Protein AF-A0A7H1MKF9-F1 (afdb_monomer_lite)

Structure (mmCIF, N/CA/C/O backbone):
data_AF-A0A7H1MKF9-F1
#
_entry.id   AF-A0A7H1MKF9-F1
#
loop_
_atom_site.group_PDB
_atom_site.id
_atom_site.type_symbol
_atom_site.label_atom_id
_atom_site.label_alt_id
_atom_site.label_comp_id
_atom_site.label_asym_id
_atom_site.label_entity_id
_atom_site.label_seq_id
_atom_site.pdbx_PDB_ins_code
_atom_site.Cartn_x
_atom_site.Cartn_y
_atom_site.Cartn_z
_atom_site.occupancy
_atom_site.B_iso_or_equiv
_atom_site.auth_seq_id
_atom_site.auth_comp_id
_atom_site.auth_asym_id
_atom_site.auth_atom_id
_atom_site.pdbx_PDB_model_num
ATOM 1 N N . MET A 1 1 ? -8.229 14.427 4.563 1.00 58.03 1 MET A N 1
ATOM 2 C CA . MET A 1 1 ? -7.253 13.467 4.015 1.00 58.03 1 MET A CA 1
ATOM 3 C C . MET A 1 1 ? -6.791 12.467 5.075 1.00 58.03 1 MET A C 1
ATOM 5 O O . MET A 1 1 ? -6.935 11.287 4.810 1.00 58.03 1 MET A O 1
ATOM 9 N N . ASP A 1 2 ? -6.384 12.855 6.293 1.00 61.84 2 ASP A N 1
ATOM 10 C CA . ASP A 1 2 ? -6.036 11.850 7.330 1.00 61.84 2 ASP A CA 1
ATOM 11 C C . ASP A 1 2 ? -7.228 11.053 7.895 1.00 61.84 2 ASP A C 1
ATOM 13 O O . ASP A 1 2 ? -7.091 9.873 8.207 1.00 61.84 2 ASP A O 1
ATOM 17 N N . GLY A 1 3 ? -8.418 11.659 7.989 1.00 67.69 3 GLY A N 1
ATOM 18 C CA . GLY A 1 3 ? -9.612 10.983 8.523 1.00 67.69 3 GLY A CA 1
ATOM 19 C C . GLY A 1 3 ? -10.074 9.776 7.696 1.00 67.69 3 GLY A C 1
ATOM 20 O O . GLY A 1 3 ? -10.464 8.759 8.267 1.00 67.69 3 GLY A O 1
ATOM 21 N N . ASP A 1 4 ? -9.972 9.858 6.366 1.00 77.69 4 ASP A N 1
ATOM 22 C CA . ASP A 1 4 ? -10.365 8.768 5.463 1.00 77.69 4 ASP A CA 1
ATOM 23 C C . ASP A 1 4 ? -9.385 7.592 5.545 1.00 77.69 4 ASP A C 1
ATOM 25 O O . ASP A 1 4 ? -9.802 6.436 5.545 1.00 77.69 4 ASP A O 1
ATOM 29 N N . LYS A 1 5 ? -8.087 7.885 5.710 1.00 77.69 5 LYS A N 1
ATOM 30 C CA . LYS A 1 5 ? -7.042 6.879 5.931 1.00 77.69 5 LYS A CA 1
ATOM 31 C C . LYS A 1 5 ? -7.267 6.122 7.238 1.00 77.69 5 LYS A C 1
ATOM 33 O O . LYS A 1 5 ? -7.251 4.897 7.241 1.00 77.69 5 LYS A O 1
ATOM 38 N N . VAL A 1 6 ? -7.512 6.834 8.340 1.00 78.94 6 VAL A N 1
ATOM 39 C CA . VAL A 1 6 ? -7.774 6.209 9.650 1.00 78.94 6 VAL A CA 1
ATOM 40 C C . VAL A 1 6 ? -8.997 5.305 9.581 1.00 78.94 6 VAL A C 1
ATOM 42 O O . VAL A 1 6 ? -8.932 4.155 10.006 1.00 78.94 6 VAL A O 1
ATOM 45 N N . LYS A 1 7 ? -10.090 5.802 8.996 1.00 81.88 7 LYS A N 1
ATOM 46 C CA . LYS A 1 7 ? -11.311 5.017 8.832 1.00 81.88 7 LYS A CA 1
ATOM 47 C C . LYS A 1 7 ? -11.064 3.759 7.995 1.00 81.88 7 LYS A C 1
ATOM 49 O O . LYS A 1 7 ? -11.445 2.680 8.420 1.00 81.88 7 LYS A O 1
ATOM 54 N N . PHE A 1 8 ? -10.365 3.882 6.866 1.00 83.81 8 PHE A N 1
ATOM 55 C CA . PHE A 1 8 ? -10.012 2.746 6.014 1.00 83.81 8 PHE A CA 1
ATOM 56 C C . PHE A 1 8 ? -9.181 1.683 6.749 1.00 83.81 8 PHE A C 1
ATOM 58 O O . PHE A 1 8 ? -9.443 0.492 6.602 1.00 83.81 8 PHE A O 1
ATOM 65 N N . LEU A 1 9 ? -8.190 2.096 7.546 1.00 83.31 9 LEU A N 1
ATOM 66 C CA . LEU A 1 9 ? -7.346 1.167 8.303 1.00 83.31 9 LEU A CA 1
ATOM 67 C C . LEU A 1 9 ? -8.145 0.419 9.381 1.00 83.31 9 LEU A C 1
ATOM 69 O O . LEU A 1 9 ? -7.907 -0.766 9.595 1.00 83.31 9 LEU A O 1
ATOM 73 N N . ILE A 1 10 ? -9.104 1.082 10.028 1.00 83.00 10 ILE A N 1
ATOM 74 C CA . ILE A 1 10 ? -9.969 0.454 11.035 1.00 83.00 10 ILE A CA 1
ATOM 75 C C . ILE A 1 10 ? -10.995 -0.474 10.377 1.00 83.00 10 ILE A C 1
ATOM 77 O O . ILE A 1 10 ? -11.168 -1.601 10.827 1.00 83.00 10 ILE A O 1
ATOM 81 N N . ASP A 1 11 ? -11.624 -0.038 9.282 1.00 85.12 11 ASP A N 1
ATOM 82 C CA . ASP A 1 11 ? -12.619 -0.827 8.540 1.00 85.12 11 ASP A CA 1
ATOM 83 C C . ASP A 1 11 ? -12.030 -2.142 7.977 1.00 85.12 11 ASP A C 1
ATOM 85 O O . ASP A 1 11 ? -12.782 -3.061 7.660 1.00 85.12 11 ASP A O 1
ATOM 89 N N . ASN A 1 12 ? -10.699 -2.244 7.859 1.00 83.12 12 ASN A N 1
ATOM 90 C CA . ASN A 1 12 ? -9.979 -3.435 7.394 1.00 83.12 12 ASN A CA 1
ATOM 91 C C . ASN A 1 12 ? -9.155 -4.131 8.499 1.00 83.12 12 ASN A C 1
ATOM 93 O O . ASN A 1 12 ? -8.211 -4.854 8.180 1.00 83.12 12 ASN A O 1
ATOM 97 N N . ASP A 1 13 ? -9.478 -3.903 9.779 1.00 77.19 13 ASP A N 1
ATOM 98 C CA . ASP A 1 13 ? -8.833 -4.541 10.945 1.00 77.19 13 ASP A CA 1
ATOM 99 C C . ASP A 1 13 ? -7.300 -4.335 11.034 1.00 77.19 13 ASP A C 1
ATOM 101 O O . ASP A 1 13 ? -6.576 -5.111 11.662 1.00 77.19 13 ASP A O 1
ATOM 105 N N . LEU A 1 14 ? -6.765 -3.274 10.418 1.00 80.19 14 LEU A N 1
ATOM 106 C CA . LEU A 1 14 ? -5.336 -2.934 10.484 1.00 80.19 14 LEU A CA 1
ATOM 107 C C . LEU A 1 14 ? -4.993 -2.066 11.696 1.00 80.19 14 LEU A C 1
ATOM 109 O O . LEU A 1 14 ? -3.852 -2.084 12.164 1.00 80.19 14 LEU A O 1
ATOM 113 N N . LEU A 1 15 ? -5.968 -1.299 12.186 1.00 80.56 15 LEU A N 1
ATOM 114 C CA . LEU A 1 15 ? -5.868 -0.465 13.378 1.00 80.56 15 LEU A CA 1
ATOM 115 C C . LEU A 1 15 ? -7.077 -0.682 14.279 1.00 80.56 15 LEU A C 1
ATOM 117 O O . LEU A 1 15 ? -8.204 -0.810 13.811 1.00 80.56 15 LEU A O 1
ATOM 121 N N . ASP A 1 16 ? -6.837 -0.645 15.584 1.00 75.19 16 ASP A N 1
ATOM 122 C CA . ASP A 1 16 ? -7.892 -0.764 16.580 1.00 75.19 16 ASP A CA 1
ATOM 123 C C . ASP A 1 16 ? -8.314 0.630 17.051 1.00 75.19 16 ASP A C 1
ATOM 125 O O . ASP A 1 16 ? -7.500 1.389 17.590 1.00 75.19 16 ASP A O 1
ATOM 129 N N . LEU A 1 17 ? -9.588 0.982 16.862 1.00 69.38 17 LEU A N 1
ATOM 130 C CA . LEU A 1 17 ? -10.151 2.293 17.224 1.00 69.38 17 LEU A CA 1
ATOM 131 C C . LEU A 1 17 ? -9.966 2.585 18.728 1.00 69.38 17 LEU A C 1
ATOM 133 O O . LEU A 1 17 ? -9.794 3.735 19.130 1.00 69.38 17 LEU A O 1
ATOM 137 N N . SER A 1 18 ? -9.900 1.528 19.542 1.00 69.88 18 SER A N 1
ATOM 138 C CA . SER A 1 18 ? -9.664 1.561 20.990 1.00 69.88 18 SER A CA 1
ATOM 139 C C . SER A 1 18 ? -8.262 2.047 21.374 1.00 69.88 18 SER A C 1
ATOM 141 O O . SER A 1 18 ? -8.064 2.556 22.475 1.00 69.88 18 SER A O 1
ATOM 143 N N . ASN A 1 19 ? -7.286 1.855 20.483 1.00 63.22 19 ASN A N 1
ATOM 144 C CA . ASN A 1 19 ? -5.860 2.066 20.737 1.00 63.22 19 ASN A CA 1
ATOM 145 C C . ASN A 1 19 ? -5.192 2.907 19.632 1.00 63.22 19 ASN A C 1
ATOM 147 O O . ASN A 1 19 ? -3.968 2.931 19.510 1.00 63.22 19 ASN A O 1
ATOM 151 N N . THR A 1 20 ? -5.995 3.585 18.803 1.00 64.69 20 THR A N 1
ATOM 152 C CA . THR A 1 20 ? -5.498 4.367 17.670 1.00 64.69 20 THR A CA 1
ATOM 153 C C . THR A 1 20 ? -4.786 5.616 18.181 1.00 64.69 20 THR A C 1
ATOM 155 O O . THR A 1 20 ? -5.407 6.608 18.561 1.00 64.69 20 THR A O 1
ATOM 158 N N . ILE A 1 21 ? -3.458 5.577 18.163 1.00 70.31 21 ILE A N 1
ATOM 159 C CA . ILE A 1 21 ? -2.595 6.741 18.367 1.00 70.31 21 ILE A CA 1
ATOM 160 C C . ILE A 1 21 ? -2.208 7.255 16.976 1.00 70.31 21 ILE A C 1
ATOM 162 O O . ILE A 1 21 ? -1.935 6.460 16.080 1.00 70.31 21 ILE A O 1
ATOM 166 N N . LEU A 1 22 ? -2.139 8.576 16.772 1.00 70.12 22 LEU A N 1
ATOM 167 C CA . LEU A 1 22 ? -1.675 9.172 15.502 1.00 70.12 22 LEU A CA 1
ATOM 168 C C . LEU A 1 22 ? -0.331 8.594 15.021 1.00 70.12 22 LEU A C 1
ATOM 170 O O . LEU A 1 22 ? -0.066 8.551 13.825 1.00 70.12 22 LEU A O 1
ATOM 174 N N . ASP A 1 23 ? 0.501 8.128 15.950 1.00 71.62 23 ASP A N 1
ATOM 175 C CA . ASP A 1 23 ? 1.775 7.470 15.673 1.00 71.62 23 ASP A CA 1
ATOM 176 C C . ASP A 1 23 ? 1.619 6.074 15.045 1.00 71.62 23 ASP A C 1
ATOM 178 O O . ASP A 1 23 ? 2.392 5.710 14.168 1.00 71.62 23 ASP A O 1
ATOM 182 N N . GLU A 1 24 ? 0.582 5.315 15.411 1.00 75.50 24 GLU A N 1
ATOM 183 C CA . GLU A 1 24 ? 0.256 4.032 14.769 1.00 75.50 24 GLU A CA 1
ATOM 184 C C . GLU A 1 24 ? -0.207 4.247 13.323 1.00 75.50 24 GLU A C 1
ATOM 186 O O . GLU A 1 24 ? 0.182 3.503 12.430 1.00 75.50 24 GLU A O 1
ATOM 191 N N . VAL A 1 25 ? -0.966 5.317 13.061 1.00 77.12 25 VAL A N 1
ATOM 192 C CA . VAL A 1 25 ? -1.424 5.675 11.704 1.00 77.12 25 VAL A CA 1
ATOM 193 C C . 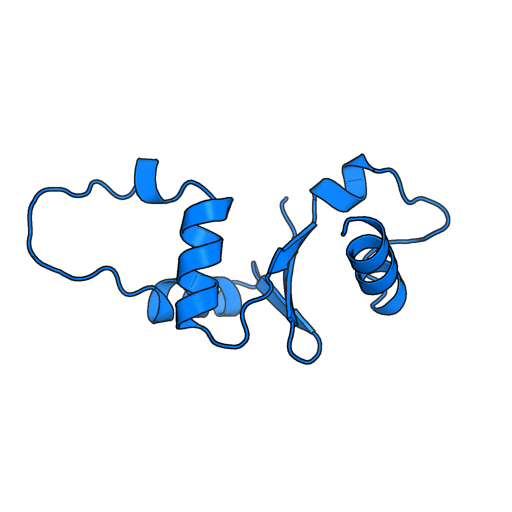VAL A 1 25 ? -0.245 5.993 10.780 1.00 77.12 25 VAL A C 1
ATOM 195 O O . VAL A 1 25 ? -0.292 5.683 9.590 1.00 77.12 25 VAL A O 1
ATOM 198 N N . LYS A 1 26 ? 0.835 6.574 11.319 1.00 76.12 26 LYS A N 1
ATOM 199 C CA . LYS A 1 26 ? 2.073 6.852 10.572 1.00 76.12 26 LYS A CA 1
ATOM 200 C C . LYS A 1 26 ? 2.867 5.594 10.218 1.00 76.12 26 LYS A C 1
ATOM 202 O O . LYS A 1 26 ? 3.706 5.652 9.327 1.00 76.12 26 LYS A O 1
ATOM 207 N N . LYS A 1 27 ? 2.607 4.460 10.877 1.00 80.12 27 LYS A N 1
ATOM 208 C CA . LYS A 1 27 ? 3.234 3.175 10.529 1.00 80.12 27 LYS A CA 1
ATOM 209 C C . LYS A 1 27 ? 2.622 2.539 9.288 1.00 80.12 27 LYS A C 1
ATOM 211 O O . LYS A 1 27 ? 3.146 1.543 8.809 1.00 80.12 27 LYS A O 1
ATOM 216 N N . PHE A 1 28 ? 1.526 3.078 8.771 1.00 83.25 28 PHE A N 1
ATOM 217 C CA . PHE A 1 28 ? 0.911 2.580 7.552 1.00 83.25 28 PHE A CA 1
ATOM 218 C C . PHE A 1 28 ? 1.022 3.625 6.458 1.00 83.25 28 PHE A C 1
ATOM 220 O O . PHE A 1 28 ? 0.602 4.762 6.660 1.00 83.25 28 PHE A O 1
ATOM 227 N N . ASP A 1 29 ? 1.497 3.229 5.285 1.00 83.88 29 ASP A N 1
ATOM 228 C CA . ASP A 1 29 ? 1.375 4.030 4.070 1.00 83.88 29 ASP A CA 1
ATOM 229 C C . ASP A 1 29 ? 0.234 3.463 3.238 1.00 83.88 29 ASP A C 1
ATOM 231 O O . ASP A 1 29 ? 0.129 2.252 3.049 1.00 83.88 29 ASP A O 1
ATOM 235 N N . VAL A 1 30 ? -0.654 4.343 2.787 1.00 85.44 30 VAL A N 1
ATOM 236 C CA . VAL A 1 30 ? -1.783 3.985 1.928 1.00 85.44 30 VAL A CA 1
ATOM 237 C C . VAL A 1 30 ? -1.565 4.720 0.621 1.00 85.44 30 VAL A C 1
ATOM 239 O O . VAL A 1 30 ? -1.531 5.951 0.616 1.00 85.44 30 VAL A O 1
ATOM 242 N N . PHE A 1 31 ? -1.387 3.964 -0.453 1.00 85.31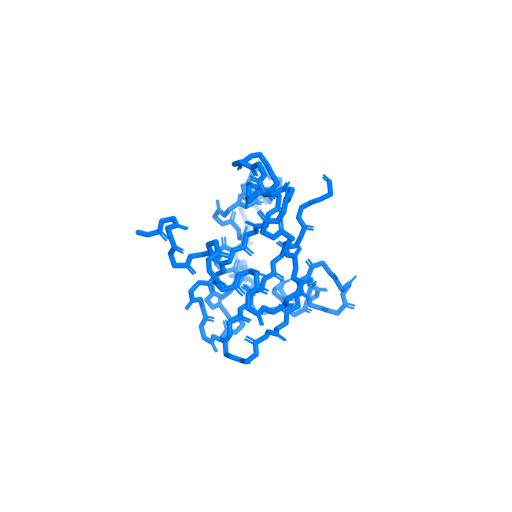 31 PHE A N 1
ATOM 243 C CA . PHE A 1 31 ? -1.095 4.500 -1.775 1.00 85.31 31 PHE A CA 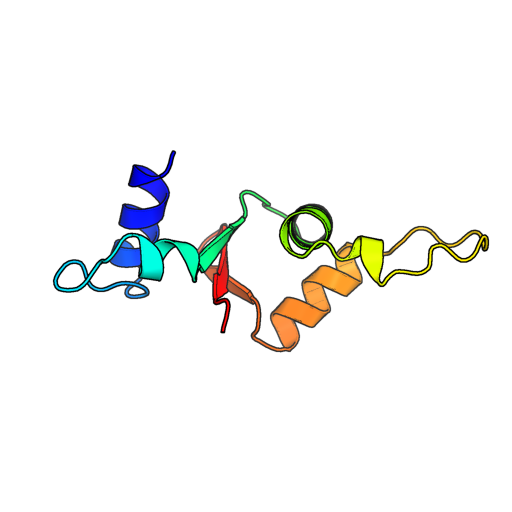1
ATOM 244 C C . PHE A 1 31 ? -2.388 4.701 -2.553 1.00 85.31 31 PHE A C 1
ATOM 246 O O . PHE A 1 31 ? -3.304 3.877 -2.480 1.00 85.31 31 PHE A O 1
ATOM 253 N N . ALA A 1 32 ? -2.456 5.793 -3.312 1.00 78.81 32 ALA A N 1
ATOM 254 C CA . ALA A 1 32 ? -3.601 6.084 -4.174 1.00 78.81 32 ALA A CA 1
ATOM 255 C C . ALA A 1 32 ? -3.518 5.348 -5.524 1.00 78.81 32 ALA A C 1
ATOM 257 O O . ALA A 1 32 ? -4.433 5.433 -6.343 1.00 78.81 32 ALA A O 1
ATOM 258 N N . SER A 1 33 ? -2.421 4.632 -5.765 1.00 82.50 33 SER A N 1
ATOM 259 C CA . SER A 1 33 ? -2.131 3.973 -7.029 1.00 82.50 33 SER A CA 1
ATOM 260 C C . SER A 1 33 ? -3.126 2.859 -7.342 1.00 82.50 33 SER A C 1
ATOM 262 O O . SER A 1 33 ? -3.411 2.000 -6.512 1.00 82.50 33 SER A O 1
ATOM 264 N N . HIS A 1 34 ? -3.578 2.803 -8.594 1.00 80.69 34 HIS A N 1
ATOM 265 C CA . HIS A 1 34 ? -4.467 1.739 -9.077 1.00 80.69 34 HIS A CA 1
ATOM 266 C C . HIS A 1 34 ? -3.735 0.652 -9.877 1.00 80.69 34 HIS A C 1
ATOM 268 O O . HIS A 1 34 ? -4.298 -0.404 -10.166 1.00 80.69 34 HIS A O 1
ATOM 274 N N . ASN A 1 35 ? -2.471 0.882 -10.236 1.00 85.25 35 ASN A N 1
ATOM 275 C CA . ASN A 1 35 ? -1.637 -0.056 -10.981 1.00 85.25 35 ASN A CA 1
ATOM 276 C C . ASN A 1 35 ? -0.224 -0.127 -10.378 1.00 85.25 35 ASN A C 1
ATOM 278 O O . ASN A 1 35 ? 0.173 0.733 -9.595 1.00 85.25 35 ASN A O 1
ATOM 282 N N . LEU A 1 36 ? 0.522 -1.173 -10.742 1.00 86.50 36 LEU A N 1
ATOM 283 C CA . LEU A 1 36 ? 1.851 -1.450 -10.187 1.00 86.50 36 LEU A CA 1
ATOM 284 C C . LEU A 1 36 ? 2.904 -0.404 -10.570 1.00 86.50 36 LEU A C 1
ATOM 286 O O . LEU A 1 36 ? 3.792 -0.125 -9.778 1.00 86.50 36 LEU A O 1
ATOM 290 N N . ASN A 1 37 ? 2.807 0.193 -11.757 1.00 86.62 37 ASN A N 1
ATOM 291 C CA . ASN A 1 37 ? 3.779 1.190 -12.205 1.00 86.62 37 ASN A CA 1
ATOM 292 C C . ASN A 1 37 ? 3.652 2.485 -11.379 1.00 86.62 37 ASN A C 1
ATOM 294 O O . ASN A 1 37 ? 4.641 3.007 -10.872 1.00 86.62 37 ASN A O 1
ATOM 298 N N . ASP A 1 38 ? 2.423 2.954 -11.158 1.00 87.19 38 ASP A N 1
ATOM 299 C CA . ASP A 1 38 ? 2.152 4.117 -10.309 1.00 87.19 38 ASP A CA 1
ATOM 300 C C . ASP A 1 38 ? 2.467 3.830 -8.837 1.00 87.19 38 ASP A C 1
ATOM 302 O O . ASP A 1 38 ? 3.044 4.684 -8.167 1.00 87.19 38 ASP A O 1
ATOM 306 N N . LEU A 1 39 ? 2.199 2.605 -8.366 1.00 86.69 39 LEU A N 1
ATOM 307 C CA . LEU A 1 39 ? 2.619 2.159 -7.036 1.00 86.69 39 LEU A CA 1
ATOM 308 C C . LEU A 1 39 ? 4.137 2.232 -6.891 1.00 86.69 39 LEU A C 1
ATOM 310 O O . LEU A 1 39 ? 4.633 2.738 -5.891 1.00 86.69 39 LEU A O 1
ATOM 314 N N . GLY A 1 40 ? 4.880 1.776 -7.898 1.00 85.88 40 GLY A N 1
ATOM 315 C CA . GLY A 1 40 ? 6.336 1.842 -7.900 1.00 85.88 40 GLY A CA 1
ATOM 316 C C . GLY A 1 40 ? 6.851 3.271 -7.787 1.00 85.88 40 GLY A C 1
ATOM 317 O O . GLY A 1 40 ? 7.777 3.520 -7.021 1.00 85.88 40 GLY A O 1
ATOM 318 N N . LYS A 1 41 ? 6.223 4.223 -8.484 1.00 84.44 41 LYS A N 1
ATOM 319 C CA . LYS A 1 41 ? 6.565 5.648 -8.371 1.00 84.44 41 LYS A CA 1
ATOM 320 C C . LYS A 1 41 ? 6.276 6.190 -6.974 1.00 84.44 41 LYS A C 1
ATOM 322 O O . LYS A 1 41 ? 7.164 6.777 -6.365 1.00 84.44 41 LYS A O 1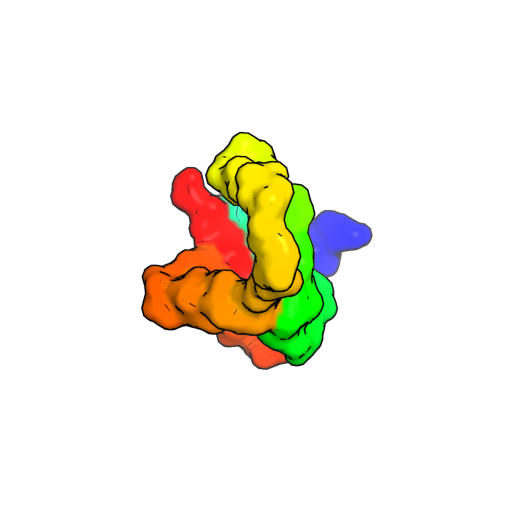
ATOM 327 N N . GLU A 1 42 ? 5.076 5.946 -6.443 1.00 85.12 42 GLU A N 1
ATOM 328 C CA . GLU A 1 42 ? 4.708 6.410 -5.099 1.00 85.12 42 GLU A CA 1
ATOM 329 C C . GLU A 1 42 ? 5.587 5.789 -4.008 1.00 85.12 42 GLU A C 1
ATOM 331 O O . GLU A 1 42 ? 5.878 6.449 -3.011 1.00 85.12 42 GLU A O 1
ATOM 336 N N . LEU A 1 43 ? 6.026 4.541 -4.186 1.00 83.12 43 LEU A N 1
ATOM 337 C CA . LEU A 1 43 ? 6.968 3.886 -3.286 1.00 83.12 43 LEU A CA 1
ATOM 338 C C . LEU A 1 43 ? 8.344 4.534 -3.344 1.00 83.12 43 LEU A C 1
ATOM 340 O O . LEU A 1 43 ? 8.928 4.790 -2.298 1.00 83.12 43 LEU A O 1
ATOM 344 N N . VAL A 1 44 ? 8.863 4.815 -4.538 1.00 79.88 44 VAL A N 1
ATOM 345 C CA . VAL A 1 44 ? 10.146 5.509 -4.687 1.00 79.88 44 VAL A CA 1
ATOM 346 C C . VAL A 1 44 ? 10.092 6.887 -4.019 1.00 79.88 44 VAL A C 1
ATOM 348 O O . VAL A 1 44 ? 11.011 7.225 -3.268 1.00 79.88 44 VAL A O 1
ATOM 351 N N . ASP A 1 45 ? 8.993 7.624 -4.205 1.00 77.75 45 ASP A N 1
ATOM 352 C CA . ASP A 1 45 ? 8.771 8.935 -3.588 1.00 77.75 45 ASP A CA 1
ATOM 353 C C . ASP A 1 45 ? 8.595 8.855 -2.057 1.00 77.75 45 ASP A C 1
ATOM 355 O O . ASP A 1 45 ? 9.172 9.668 -1.336 1.00 77.75 45 ASP A O 1
ATOM 359 N N . ASN A 1 46 ? 7.845 7.873 -1.532 1.00 73.31 46 ASN A N 1
ATOM 360 C CA . ASN A 1 46 ? 7.618 7.716 -0.082 1.00 73.31 46 ASN A CA 1
ATOM 361 C C . ASN A 1 46 ? 8.828 7.149 0.668 1.00 73.31 46 ASN A C 1
ATOM 363 O O . ASN A 1 46 ? 9.085 7.528 1.807 1.00 73.31 46 ASN A O 1
ATOM 367 N N . ILE A 1 47 ? 9.551 6.208 0.062 1.00 68.56 47 ILE A N 1
ATOM 368 C CA . ILE A 1 47 ? 10.679 5.509 0.694 1.00 68.56 47 ILE A CA 1
ATOM 369 C C . ILE A 1 47 ? 11.964 6.339 0.572 1.00 68.56 47 ILE A C 1
ATOM 371 O O . ILE A 1 47 ? 12.930 6.091 1.289 1.00 68.56 47 ILE A O 1
ATOM 375 N N . GLY A 1 48 ? 11.985 7.351 -0.303 1.00 56.97 48 GLY A N 1
ATOM 376 C CA . GLY A 1 48 ? 13.206 8.086 -0.631 1.00 56.97 48 GLY A CA 1
ATOM 377 C C . GLY A 1 48 ? 14.193 7.229 -1.429 1.00 56.97 48 GLY A C 1
ATOM 378 O O . GLY A 1 48 ? 15.400 7.468 -1.381 1.00 56.97 48 GLY A O 1
ATOM 379 N N . GLY A 1 49 ? 13.690 6.229 -2.164 1.00 49.00 49 GLY A N 1
ATOM 380 C CA . GLY A 1 49 ? 14.486 5.195 -2.836 1.00 49.00 49 GLY A CA 1
ATOM 381 C C . GLY A 1 49 ? 15.470 5.727 -3.881 1.00 49.00 49 GLY A C 1
ATOM 382 O O . GLY A 1 49 ? 16.416 5.037 -4.244 1.00 49.00 49 GLY A O 1
ATOM 383 N N . LEU A 1 50 ? 15.322 6.980 -4.316 1.00 50.62 50 LEU A N 1
ATOM 384 C CA . LEU A 1 50 ? 16.289 7.629 -5.201 1.00 50.62 50 LEU A CA 1
ATOM 385 C C . LEU A 1 50 ? 17.618 8.003 -4.522 1.00 50.62 50 LEU A C 1
ATOM 387 O O . LEU A 1 50 ? 18.581 8.268 -5.231 1.00 50.62 50 LEU A O 1
ATOM 391 N N . SER A 1 51 ? 17.714 8.018 -3.185 1.00 46.12 51 SER A N 1
ATOM 392 C CA . SER A 1 51 ? 18.988 8.338 -2.519 1.00 46.12 51 SER A CA 1
ATOM 393 C C . SER A 1 51 ? 19.970 7.155 -2.457 1.00 46.12 51 SER A C 1
ATOM 395 O O . SER A 1 51 ? 21.159 7.391 -2.249 1.00 46.12 51 SER A O 1
ATOM 397 N N . GLU A 1 52 ? 19.498 5.913 -2.637 1.00 43.75 52 GLU A N 1
ATOM 398 C CA . GLU A 1 52 ? 20.333 4.697 -2.747 1.00 43.75 52 GLU A CA 1
ATOM 399 C C . GLU A 1 52 ? 20.349 4.099 -4.160 1.00 43.75 52 GLU A C 1
ATOM 401 O O . GLU A 1 52 ? 21.255 3.335 -4.495 1.00 43.75 52 GLU A O 1
ATOM 406 N N . LEU A 1 53 ? 19.404 4.483 -5.025 1.00 50.38 53 LEU A N 1
ATOM 407 C CA . LEU A 1 53 ? 19.538 4.283 -6.463 1.00 50.38 53 LEU A CA 1
ATOM 408 C C . LEU A 1 53 ? 20.588 5.268 -6.956 1.00 50.38 53 LEU A C 1
ATOM 410 O O . LEU A 1 53 ? 20.283 6.384 -7.373 1.00 50.38 53 LEU A O 1
ATOM 414 N N . VAL A 1 54 ? 21.849 4.857 -6.863 1.00 44.53 54 VAL A N 1
ATOM 415 C CA . VAL A 1 54 ? 22.937 5.490 -7.590 1.00 44.53 54 VAL A CA 1
ATOM 416 C C . VAL A 1 54 ? 22.501 5.523 -9.056 1.00 44.53 54 VAL A C 1
ATOM 418 O O . VAL A 1 54 ? 22.588 4.525 -9.764 1.00 44.53 54 VAL A O 1
ATOM 421 N N . LEU A 1 55 ? 21.985 6.669 -9.508 1.00 49.00 55 LEU A N 1
ATOM 422 C CA . LEU A 1 55 ? 21.799 6.984 -10.920 1.00 49.00 55 LEU A CA 1
ATOM 423 C C . LEU A 1 55 ? 23.200 7.192 -11.504 1.00 49.00 55 LEU A C 1
ATOM 425 O O . LEU A 1 55 ? 23.605 8.298 -11.859 1.00 49.00 55 LEU A O 1
ATOM 429 N N . GLU A 1 56 ? 23.991 6.123 -11.517 1.00 44.03 56 GLU A N 1
ATOM 430 C CA . GLU A 1 56 ? 25.294 6.055 -12.151 1.00 44.03 56 GLU A CA 1
ATOM 431 C C . GLU A 1 56 ? 25.045 6.018 -13.658 1.00 44.03 56 GLU A C 1
ATOM 433 O O . GLU A 1 56 ? 25.066 4.959 -14.264 1.00 44.03 56 GLU A O 1
ATOM 438 N N . ASN A 1 57 ? 24.714 7.182 -14.233 1.00 48.97 57 ASN A N 1
ATOM 439 C CA . ASN A 1 57 ? 24.876 7.565 -15.641 1.00 48.97 57 ASN A CA 1
ATOM 440 C C . ASN A 1 57 ? 24.978 6.403 -16.658 1.00 48.97 57 ASN A C 1
ATOM 442 O O . ASN A 1 57 ? 25.952 6.327 -17.400 1.00 48.97 57 ASN A O 1
ATOM 446 N N . ASN A 1 58 ? 23.975 5.523 -16.713 1.00 46.59 58 ASN A N 1
ATOM 447 C CA . ASN A 1 58 ? 23.845 4.461 -17.709 1.00 46.59 58 ASN A CA 1
ATOM 448 C C . ASN A 1 58 ? 22.350 4.174 -17.933 1.00 46.59 58 ASN A C 1
ATOM 450 O O . ASN A 1 58 ? 21.733 3.415 -17.202 1.00 46.59 58 ASN A O 1
ATOM 454 N N . GLU A 1 59 ? 21.786 4.905 -18.894 1.00 51.53 59 GLU A N 1
ATOM 455 C CA . GLU A 1 59 ? 20.719 4.593 -19.870 1.00 51.53 59 GLU A CA 1
ATOM 456 C C . GLU A 1 59 ? 19.712 3.420 -19.691 1.00 51.53 59 GLU A C 1
ATOM 458 O O . GLU A 1 59 ? 19.180 2.950 -20.694 1.00 51.53 59 GLU A O 1
ATOM 463 N N . GLU A 1 60 ? 19.336 2.983 -18.487 1.00 54.56 60 GLU A N 1
ATOM 464 C CA . GLU A 1 60 ? 18.161 2.111 -18.293 1.00 54.56 60 GLU A CA 1
ATOM 465 C C . GLU A 1 60 ? 17.056 2.837 -17.508 1.00 54.56 60 GLU A C 1
ATOM 467 O O . GLU A 1 60 ? 17.264 3.315 -16.391 1.00 54.56 60 GLU A O 1
ATOM 472 N N . GLU A 1 61 ? 15.866 2.960 -18.114 1.00 66.56 61 GLU A N 1
ATOM 473 C CA . GLU A 1 61 ? 14.662 3.436 -17.424 1.00 66.56 61 GLU A CA 1
ATOM 474 C C . GLU A 1 61 ? 14.404 2.549 -16.201 1.00 66.56 61 GLU A C 1
ATOM 476 O O . GLU A 1 61 ? 14.298 1.328 -16.319 1.00 66.56 61 GLU A O 1
ATOM 481 N N . PHE A 1 62 ? 14.298 3.158 -15.018 1.00 71.75 62 PHE A N 1
ATOM 482 C CA . PHE A 1 62 ? 13.976 2.425 -13.800 1.00 71.75 62 PHE A CA 1
ATOM 483 C C . PHE A 1 62 ? 12.601 1.757 -13.937 1.00 71.75 62 PHE A C 1
ATOM 485 O O . PHE A 1 62 ? 11.585 2.429 -14.138 1.00 71.75 62 PHE A O 1
ATOM 492 N N . ASP A 1 63 ? 12.560 0.432 -13.804 1.00 81.38 63 ASP A N 1
ATOM 493 C CA . ASP A 1 63 ? 11.321 -0.333 -13.903 1.00 81.38 63 ASP A CA 1
ATOM 494 C C . ASP A 1 63 ? 10.547 -0.301 -12.574 1.00 81.38 63 ASP A C 1
ATOM 496 O O . ASP A 1 63 ? 10.654 -1.181 -11.712 1.00 81.38 63 ASP A O 1
ATOM 500 N N . TYR A 1 64 ? 9.717 0.733 -12.431 1.00 84.12 64 TYR A N 1
ATOM 501 C CA . TYR A 1 64 ? 8.794 0.898 -11.308 1.00 84.12 64 TYR A CA 1
ATOM 502 C C . TYR A 1 64 ? 7.819 -0.278 -11.155 1.00 84.12 64 TYR A C 1
ATOM 504 O O . TYR A 1 64 ? 7.397 -0.582 -10.038 1.00 84.12 64 TYR A O 1
ATOM 512 N N . TYR A 1 65 ? 7.456 -0.951 -12.251 1.00 86.81 65 TYR A N 1
ATOM 513 C CA . TYR A 1 65 ? 6.540 -2.085 -12.200 1.00 86.81 65 TYR A CA 1
ATOM 514 C C . TYR A 1 65 ? 7.190 -3.274 -11.489 1.00 86.81 65 TYR A C 1
ATOM 516 O O . TYR A 1 65 ? 6.5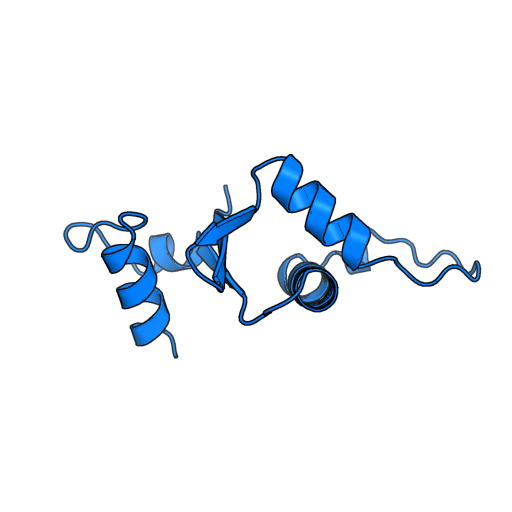82 -3.840 -10.576 1.00 86.81 65 TYR A O 1
ATOM 524 N N . CYS A 1 66 ? 8.418 -3.637 -11.874 1.00 83.56 66 CYS A N 1
ATOM 525 C CA . CYS A 1 66 ? 9.152 -4.719 -11.216 1.00 83.56 66 CYS A CA 1
ATOM 526 C C . CYS A 1 66 ? 9.406 -4.390 -9.743 1.00 83.56 66 CYS A C 1
ATOM 528 O O . CYS A 1 66 ? 9.129 -5.216 -8.878 1.00 83.56 66 CYS A O 1
ATOM 530 N N . PHE A 1 67 ? 9.810 -3.154 -9.446 1.00 84.31 67 PHE A N 1
ATOM 531 C CA . PHE A 1 67 ? 10.031 -2.701 -8.074 1.00 84.31 67 PHE A CA 1
ATOM 532 C C . PHE A 1 67 ? 8.791 -2.865 -7.179 1.00 84.31 67 PHE A C 1
ATOM 534 O O . PHE A 1 67 ? 8.879 -3.402 -6.073 1.00 84.31 67 PHE A O 1
ATOM 541 N N . ALA A 1 68 ? 7.620 -2.437 -7.659 1.00 87.38 68 ALA A N 1
ATOM 542 C CA . ALA A 1 68 ? 6.369 -2.564 -6.917 1.00 87.38 68 ALA A CA 1
ATOM 543 C C . ALA A 1 68 ? 5.920 -4.021 -6.755 1.00 87.38 68 ALA A C 1
ATOM 545 O O . ALA A 1 68 ? 5.438 -4.401 -5.686 1.00 87.38 68 ALA A O 1
ATOM 546 N N . ARG A 1 69 ? 6.074 -4.837 -7.809 1.00 87.50 69 ARG A N 1
ATOM 547 C CA . ARG A 1 69 ? 5.762 -6.272 -7.773 1.00 87.50 69 ARG A CA 1
ATOM 548 C C . ARG A 1 69 ? 6.599 -6.978 -6.711 1.00 87.50 69 ARG A C 1
ATOM 550 O O . ARG A 1 69 ? 6.029 -7.692 -5.895 1.00 87.50 69 ARG A O 1
ATOM 557 N N . ASP A 1 70 ? 7.904 -6.735 -6.683 1.00 85.06 70 ASP A N 1
ATOM 558 C CA . ASP A 1 70 ? 8.806 -7.397 -5.740 1.00 85.06 70 ASP A CA 1
ATOM 559 C C . ASP A 1 70 ? 8.431 -7.046 -4.285 1.00 85.06 70 ASP A C 1
ATOM 561 O O . ASP A 1 70 ? 8.354 -7.922 -3.430 1.00 85.06 70 ASP A O 1
ATOM 565 N N . HIS A 1 71 ? 8.042 -5.793 -4.007 1.00 83.56 71 HIS A N 1
ATOM 566 C CA . HIS A 1 71 ? 7.559 -5.388 -2.677 1.00 83.56 71 HIS A CA 1
ATOM 567 C C . HIS A 1 71 ? 6.227 -6.037 -2.267 1.00 83.56 71 HIS A C 1
ATOM 569 O O . HIS A 1 71 ? 5.968 -6.215 -1.071 1.00 83.56 71 HIS A O 1
ATOM 575 N N . LEU A 1 72 ? 5.367 -6.357 -3.235 1.00 85.00 72 LEU A N 1
ATOM 576 C CA . LEU A 1 72 ? 4.148 -7.133 -3.003 1.00 85.00 72 LEU A CA 1
ATOM 577 C C . LEU A 1 72 ? 4.472 -8.605 -2.733 1.00 85.00 72 LEU A C 1
ATOM 579 O O . LEU A 1 72 ? 3.898 -9.187 -1.815 1.00 85.00 72 LEU A O 1
ATOM 583 N N . GLU A 1 73 ? 5.389 -9.200 -3.499 1.00 84.50 73 GLU A N 1
ATOM 584 C CA . GLU A 1 73 ? 5.808 -10.598 -3.325 1.00 84.50 73 GLU A CA 1
ATOM 585 C C . GLU A 1 73 ? 6.537 -10.822 -1.994 1.00 84.50 73 GLU A C 1
ATOM 587 O O . GLU A 1 73 ? 6.281 -11.817 -1.315 1.00 84.50 73 GLU A O 1
ATOM 592 N N . ASP A 1 74 ? 7.343 -9.855 -1.557 1.00 81.75 74 ASP A N 1
ATOM 593 C CA . ASP A 1 74 ? 8.009 -9.866 -0.251 1.00 81.75 74 ASP A CA 1
ATOM 594 C C . ASP A 1 74 ? 7.034 -9.709 0.932 1.00 81.75 74 ASP A C 1
ATOM 596 O O . ASP A 1 74 ? 7.417 -9.872 2.094 1.00 81.75 74 ASP A O 1
ATOM 600 N N . GLY A 1 75 ? 5.768 -9.367 0.667 1.00 79.31 75 GLY A N 1
ATOM 601 C CA . GLY A 1 75 ? 4.754 -9.117 1.693 1.00 79.31 75 GLY A CA 1
ATOM 602 C C . GLY A 1 75 ? 4.950 -7.799 2.448 1.00 79.31 75 GLY A C 1
ATOM 603 O O . GLY A 1 75 ? 4.324 -7.583 3.488 1.00 79.31 75 GLY A O 1
ATOM 604 N N . ASN A 1 76 ? 5.800 -6.906 1.935 1.00 79.00 76 ASN A N 1
ATOM 605 C CA . ASN A 1 76 ? 5.980 -5.559 2.479 1.00 79.00 76 ASN A CA 1
ATOM 606 C C . ASN A 1 76 ? 4.760 -4.674 2.178 1.00 79.00 76 ASN A C 1
ATOM 608 O O . ASN A 1 76 ? 4.419 -3.786 2.962 1.00 79.00 76 ASN A O 1
ATOM 612 N N . ILE A 1 77 ? 4.097 -4.937 1.051 1.00 85.38 77 ILE A N 1
ATOM 613 C CA . ILE A 1 77 ? 2.878 -4.266 0.606 1.00 85.38 77 ILE A CA 1
ATOM 614 C C . ILE A 1 77 ? 1.792 -5.313 0.427 1.00 85.38 77 ILE A C 1
ATOM 616 O O . ILE A 1 77 ? 2.041 -6.416 -0.051 1.00 85.38 77 ILE A O 1
ATOM 620 N N . PHE A 1 78 ? 0.567 -4.954 0.774 1.00 86.69 78 PHE A N 1
ATOM 621 C CA . PHE A 1 78 ? -0.611 -5.777 0.571 1.00 86.69 78 PHE A CA 1
ATOM 622 C C . PHE A 1 78 ? -1.700 -4.964 -0.124 1.00 86.69 78 PHE A C 1
ATOM 624 O O . PHE A 1 78 ? -1.865 -3.765 0.109 1.00 86.69 78 PHE A O 1
ATOM 631 N N . LYS A 1 79 ? -2.442 -5.629 -1.013 1.00 85.19 79 LYS A N 1
ATOM 632 C CA . LYS A 1 79 ? -3.580 -5.036 -1.717 1.00 85.19 79 LYS A CA 1
ATOM 633 C C . LYS A 1 79 ? -4.867 -5.353 -0.960 1.00 85.19 79 LYS A C 1
ATOM 635 O O . LYS A 1 79 ? -5.174 -6.521 -0.729 1.00 85.19 79 LYS A O 1
ATOM 640 N N . ILE A 1 80 ? -5.623 -4.320 -0.608 1.00 84.25 80 ILE A N 1
ATOM 641 C CA . ILE A 1 80 ? -6.929 -4.420 0.046 1.00 84.25 80 ILE A CA 1
ATOM 642 C C . ILE A 1 80 ? -7.955 -3.745 -0.863 1.00 84.25 80 ILE A C 1
ATOM 644 O O . ILE A 1 80 ? -7.935 -2.527 -1.047 1.00 84.25 80 ILE A O 1
ATOM 648 N N . GLY A 1 81 ? -8.836 -4.541 -1.471 1.00 83.25 81 GLY A N 1
ATOM 649 C CA . GLY A 1 81 ? -9.711 -4.054 -2.539 1.00 83.25 81 GLY A CA 1
ATOM 650 C C . GLY A 1 81 ? -8.887 -3.564 -3.733 1.00 83.25 81 GLY A C 1
ATOM 651 O O . GLY A 1 81 ? -8.134 -4.343 -4.317 1.00 83.25 81 GLY A O 1
ATOM 652 N N . ASP A 1 82 ? -9.007 -2.276 -4.062 1.00 82.62 82 ASP A N 1
ATOM 653 C CA . ASP A 1 82 ? -8.234 -1.595 -5.113 1.00 82.62 82 ASP A CA 1
ATOM 654 C C . ASP A 1 82 ? -7.105 -0.700 -4.582 1.00 82.62 82 ASP A C 1
ATOM 656 O O . ASP A 1 82 ? -6.445 -0.018 -5.363 1.00 82.62 82 ASP A O 1
ATOM 660 N N . THR A 1 83 ? -6.858 -0.734 -3.273 1.00 83.81 83 THR A N 1
ATOM 661 C CA . THR A 1 83 ? -5.890 0.127 -2.590 1.00 83.81 83 THR A CA 1
ATOM 662 C C . THR A 1 83 ? -4.670 -0.677 -2.152 1.00 83.81 83 THR A C 1
ATOM 664 O O . THR A 1 83 ? -4.803 -1.800 -1.659 1.00 83.81 83 THR A O 1
ATOM 667 N N . TYR A 1 84 ? -3.477 -0.098 -2.284 1.00 87.88 84 TYR A N 1
ATOM 668 C CA . TYR A 1 84 ? -2.244 -0.692 -1.767 1.00 87.88 84 TYR A CA 1
ATOM 669 C C . TYR A 1 84 ? -1.878 -0.094 -0.416 1.00 87.88 84 TYR A C 1
ATOM 671 O O . TYR A 1 84 ? -1.948 1.119 -0.214 1.00 87.88 84 TYR A O 1
ATOM 679 N N . VAL A 1 85 ? -1.466 -0.957 0.505 1.00 86.94 85 VAL A N 1
ATOM 680 C CA . VAL A 1 85 ? -1.110 -0.578 1.866 1.00 86.94 85 VAL A CA 1
ATOM 681 C C . VAL A 1 85 ? 0.226 -1.202 2.222 1.00 86.94 85 VAL A C 1
ATOM 683 O O . VAL A 1 85 ? 0.439 -2.395 2.020 1.00 86.94 85 VAL A O 1
ATOM 686 N N . ARG A 1 86 ? 1.124 -0.398 2.779 1.00 85.88 86 ARG A N 1
ATOM 687 C CA . ARG A 1 86 ? 2.393 -0.848 3.344 1.00 85.88 86 ARG A CA 1
ATOM 688 C C . ARG A 1 86 ? 2.359 -0.671 4.844 1.00 85.88 86 ARG A C 1
ATOM 690 O O . ARG A 1 86 ? 1.920 0.364 5.340 1.00 85.88 86 ARG A O 1
ATOM 697 N N . LYS A 1 87 ? 2.871 -1.663 5.564 1.00 81.75 87 LYS A N 1
ATOM 698 C CA . LYS A 1 87 ? 3.137 -1.542 6.996 1.00 81.75 87 LYS A CA 1
ATOM 699 C C . LYS A 1 87 ? 4.629 -1.293 7.197 1.00 81.75 87 LYS A C 1
ATOM 701 O O . LYS A 1 87 ? 5.441 -2.189 6.982 1.00 81.75 87 LYS A O 1
ATOM 706 N N . ASN A 1 88 ? 4.979 -0.085 7.611 1.00 73.00 88 ASN A N 1
ATOM 707 C CA . ASN A 1 88 ? 6.323 0.268 8.041 1.00 73.00 88 ASN A CA 1
ATOM 708 C C . ASN A 1 88 ? 6.613 -0.419 9.381 1.00 73.00 88 ASN A C 1
ATOM 710 O O . ASN A 1 88 ? 5.784 -0.401 10.297 1.00 73.00 88 ASN A O 1
ATOM 714 N N . LYS A 1 89 ? 7.764 -1.088 9.452 1.00 60.03 89 LYS A N 1
ATOM 715 C CA . LYS A 1 89 ? 8.233 -1.807 10.640 1.00 60.03 89 LYS A CA 1
ATOM 716 C C . LYS A 1 89 ? 8.874 -0.863 11.645 1.00 60.03 89 LYS A C 1
ATOM 718 O O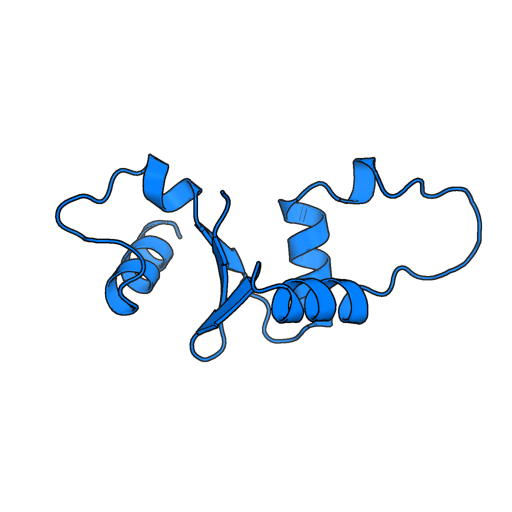 . LYS A 1 89 ? 9.606 0.044 11.196 1.00 60.03 89 LYS A O 1
#

Secondary structure (DSSP, 8-state):
-HHHHHHHHHHTTSS-GGG--HHHHTTEEEE--SSHHHHHHHHHHHHTGGGTS---S------HHHHHHHHHHTTSEEEETTEEEEE--

Radius of gyration: 14.68 Å; chains: 1; bounding box: 38×24×41 Å

Organism: NCBI:txid165096

Foldseek 3Di:
DLVVLVVVCVVVVNDDPVPDDVVQSVQKDKDPDQAQLSVLVVCCVVVVVVVVPPPVPDDDDDRSNVNSVVCVVVVQWDDDPRIIMGGHD

pLDDT: mean 75.14, std 12.82, range [43.75, 87.88]

Sequence (89 aa):
MDGDKVKFLIDNDLLDLSNTILDEVKKFDVFASHNLNDLGKELVDNIGGLSELVLENNEEEFDYYCFARDHLEDGNIFKIGDTYVRKNK